Protein 2WZ8 (pdb70)

Nearest PDB structures (foldseek):
  2wz8-assembly1_A  TM=1.007E+00  e=1.888E-27  Acetivibrio thermocellus
  7byx-assembly4_D  TM=9.562E-01  e=5.890E-12  Phanerodontia chrysosporium
  7byt-assembly1_A  TM=9.536E-01  e=1.711E-11  Phanerodontia chrysosporium
  7byv-assembly1_A  TM=9.457E-01  e=2.765E-11  Phanerodontia chrysosporium
  2w46-assembly1_A  TM=8.074E-01  e=7.019E-08  Cellvibrio japonicus

Secondary structure (DSSP, 8-state):
--EEEETT-TTSEE-TT-EEEE-TTSGGGEEEE--BSSTTS-EEEEEEEESS-EEEEEEEEEE---B--B--EEEEEEETT---EEEEEPP-SSTT--EEEEEEEEE-SEEEEEEEE--STT-BPPEEEEEEEE-

CATH classification: 2.60.120.260

Foldseek 3Di:
DQDKFFLVPVVKDFFDPWDWDADCLFVVRIWIDPFELAQRGKIKDWFPADQAWDKWKKKWKFAAQDPVPGAWAKKWKDKQNHDTDIDTHGHQNDLSRIDIDIDIDTDHHTIMMMMIHYHHHPGHDTITGMMDIGD

Solvent-accessible surface area: 6379 Å² total; per-residue (Å²): 124,52,52,77,31,43,0,12,44,125,60,15,54,40,9,64,63,9,58,85,71,109,27,152,60,8,31,66,22,57,29,0,1,137,2,1,68,13,63,94,12,38,0,28,1,31,83,0,109,0,77,121,61,19,84,12,107,0,38,0,38,0,0,0,17,60,97,115,89,64,47,77,31,62,0,5,2,10,28,64,73,24,129,90,101,34,38,146,0,79,23,12,186,14,107,96,45,17,129,64,40,84,5,67,6,132,0,76,62,21,87,2,41,0,77,0,43,3,44,89,97,62,35,49,1,0,17,0,0,54,1,14,0,9,101

Radius of gyration: 13.73 Å; Cα contacts (8 Å, |Δi|>4): 423; chains: 1; bounding box: 35×34×32 Å

Structure (mmCIF, N/CA/C/O backbone):
data_2WZ8
#
_entry.id   2WZ8
#
_cell.length_a   40.814
_cell.length_b   52.914
_cell.length_c   58.690
_cell.angle_alpha   90.00
_cell.angle_beta   90.00
_cell.angle_gamma   90.00
#
_symmetry.space_group_name_H-M   'P 21 21 21'
#
loop_
_entity.id
_entity.type
_entity.pdbx_description
1 polymer 'CELLULOSOME PROTEIN DOCKERIN TYPE I'
2 non-polymer 'CALCIUM ION'
3 non-polymer 'MAGNESIUM ION'
4 water water
#
loop_
_atom_site.group_PDB
_atom_site.id
_atom_site.type_symbol
_atom_site.label_atom_id
_atom_site.label_alt_id
_atom_site.label_comp_id
_atom_site.label_asym_id
_atom_site.label_entity_id
_atom_site.label_seq_id
_atom_site.pdbx_PDB_ins_code
_atom_site.Cartn_x
_atom_site.Cartn_y
_atom_site.Cartn_z
_atom_site.occupancy
_atom_site.B_iso_or_equiv
_atom_site.auth_seq_id
_atom_site.auth_comp_id
_atom_site.auth_asym_id
_atom_site.auth_atom_id
_atom_site.pdbx_PDB_model_num
ATOM 1 N N . THR A 1 7 ? 24.139 35.197 11.607 1.00 37.14 7 THR A N 1
ATOM 2 C CA . THR A 1 7 ? 23.367 34.591 12.747 1.00 36.56 7 THR A CA 1
ATOM 3 C C . THR A 1 7 ? 24.010 34.837 14.089 1.00 35.45 7 THR A C 1
ATOM 4 O O . THR A 1 7 ? 25.182 34.508 14.326 1.00 35.39 7 THR A O 1
ATOM 8 N N . ILE A 1 8 ? 23.207 35.387 14.983 1.00 33.31 8 ILE A N 1
ATOM 9 C CA . ILE A 1 8 ? 23.696 35.665 16.321 1.00 32.13 8 ILE A CA 1
ATOM 10 C C . ILE A 1 8 ? 23.145 34.694 17.350 1.00 30.34 8 ILE A C 1
ATOM 11 O O . ILE A 1 8 ? 23.817 34.389 18.337 1.00 31.39 8 ILE A O 1
ATOM 16 N N . ASN A 1 9 ? 21.983 34.117 17.054 1.00 27.21 9 ASN A N 1
ATOM 17 C CA . ASN A 1 9 ? 21.416 33.017 17.893 1.00 24.82 9 ASN A CA 1
ATOM 18 C C . ASN A 1 9 ? 20.305 32.215 17.123 1.00 22.46 9 ASN A C 1
ATOM 19 O O . ASN A 1 9 ? 19.573 32.764 16.314 1.00 20.33 9 ASN A O 1
ATOM 24 N N . VAL A 1 10 ? 20.240 30.906 17.334 1.00 19.69 10 VAL A N 1
ATOM 25 C CA . VAL A 1 10 ? 19.126 30.031 16.877 1.00 18.53 10 VAL A CA 1
ATOM 26 C C . VAL A 1 10 ? 18.366 29.487 18.062 1.00 15.31 10 VAL A C 1
ATOM 27 O O . VAL A 1 10 ? 18.957 29.093 19.061 1.00 15.19 10 VAL A O 1
ATOM 31 N N . TYR A 1 11 ? 17.041 29.484 17.938 1.00 11.91 11 TYR A N 1
ATOM 32 C CA . TYR A 1 11 ? 16.133 29.006 18.979 1.00 10.93 11 TYR A CA 1
ATOM 33 C C . TYR A 1 11 ? 15.099 28.052 18.385 1.00 10.58 11 TYR A C 1
ATOM 34 O O . TYR A 1 11 ? 14.304 28.410 17.508 1.00 10.82 11 TYR A O 1
ATOM 43 N N . GLU A 1 12 ? 15.111 26.836 18.912 1.00 10.05 12 GLU A N 1
ATOM 44 C CA . GLU A 1 12 ? 14.114 25.845 18.511 1.00 9.79 12 GLU A CA 1
ATOM 45 C C . GLU A 1 12 ? 12.767 26.222 19.086 1.00 9.46 12 GLU A C 1
ATOM 46 O O . GLU A 1 12 ? 12.668 26.642 20.243 1.00 10.27 12 GLU A O 1
ATOM 52 N N . ALA A 1 13 ? 11.706 26.031 18.311 1.00 9.51 13 ALA A N 1
ATOM 53 C CA . ALA A 1 13 ? 10.366 26.326 18.806 1.00 9.26 13 ALA A CA 1
ATOM 54 C C . ALA A 1 13 ? 10.043 25.490 20.074 1.00 9.01 13 ALA A C 1
ATOM 55 O O . ALA A 1 13 ? 9.405 25.937 21.020 1.00 11.02 13 ALA A O 1
ATOM 57 N N . GLU A 1 14 ? 10.496 24.244 20.052 1.00 9.25 14 GLU A N 1
ATOM 58 C CA . GLU A 1 14 ? 10.256 23.264 21.117 1.00 10.66 14 GLU A CA 1
ATOM 59 C C . GLU A 1 14 ? 11.188 23.397 22.318 1.00 11.42 14 GLU A C 1
ATOM 60 O O . GLU A 1 14 ? 11.104 22.629 23.265 1.00 13.12 14 GLU A O 1
ATOM 66 N N . ASP A 1 15 ? 12.095 24.363 22.259 1.00 11.12 15 ASP A N 1
ATOM 67 C CA . ASP A 1 15 ? 13.030 24.596 23.377 1.00 12.76 15 ASP A CA 1
ATOM 68 C C . ASP A 1 15 ? 12.237 24.620 24.685 1.00 12.40 15 ASP A C 1
ATOM 69 O O . ASP A 1 15 ? 11.219 25.302 24.779 1.00 12.44 15 ASP A O 1
ATOM 74 N N . PRO A 1 16 ? 12.699 23.895 25.716 1.00 13.42 16 PRO A N 1
ATOM 75 C CA . PRO A 1 16 ? 11.878 23.825 26.940 1.00 13.55 16 PRO A CA 1
ATOM 76 C C . PRO A 1 16 ? 11.841 25.122 27.745 1.00 13.09 16 PRO A C 1
ATOM 77 O O . PRO A 1 16 ? 11.038 25.276 28.666 1.00 13.45 16 PRO A O 1
ATOM 81 N N . ALA A 1 17 ? 12.662 26.086 27.344 1.00 12.36 17 ALA A N 1
ATOM 82 C CA . ALA A 1 17 ? 12.616 27.432 27.937 1.00 12.60 17 ALA A CA 1
ATOM 83 C C . ALA A 1 17 ? 11.403 28.239 27.489 1.00 12.70 17 ALA A C 1
ATOM 84 O O . ALA A 1 17 ? 11.011 29.199 28.120 1.00 14.71 17 ALA A O 1
ATOM 86 N N . ASN A 1 18 ? 10.803 27.823 26.377 1.00 12.19 18 ASN A N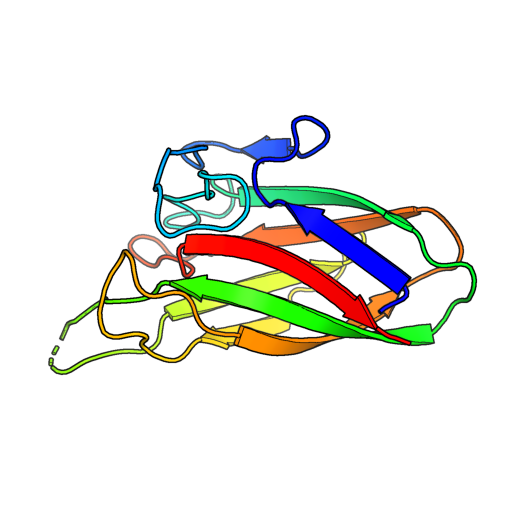 1
ATOM 87 C CA . ASN A 1 18 ? 9.702 28.568 25.774 1.00 11.39 18 ASN A CA 1
ATOM 88 C C . ASN A 1 18 ? 8.402 28.321 26.513 1.00 12.48 18 ASN A C 1
ATOM 89 O O . ASN A 1 18 ? 8.268 27.329 27.224 1.00 14.50 18 ASN A O 1
ATOM 94 N N . THR A 1 19 ? 7.440 29.220 26.331 1.00 11.92 19 THR A N 1
ATOM 95 C CA . THR A 1 19 ? 6.098 29.076 26.884 1.00 13.28 19 THR A CA 1
ATOM 96 C C . THR A 1 19 ? 5.109 28.748 25.786 1.00 11.85 19 THR A C 1
ATOM 97 O O . THR A 1 19 ? 5.045 29.438 24.772 1.00 12.62 19 THR A O 1
ATOM 101 N N . LEU A 1 20 ? 4.339 27.686 25.989 1.00 12.44 20 LEU A N 1
ATOM 102 C CA . LEU A 1 20 ? 3.279 27.301 25.086 1.00 13.76 20 LEU A CA 1
ATOM 103 C C . LEU A 1 20 ? 1.989 27.497 25.851 1.00 13.95 20 LEU A C 1
ATOM 104 O O . LEU A 1 20 ? 1.809 26.968 26.950 1.00 17.71 20 LEU A O 1
ATOM 109 N N . GLY A 1 21 ? 1.118 28.293 25.284 1.00 12.73 21 GLY A N 1
ATOM 110 C CA . GLY A 1 21 ? -0.220 28.524 25.852 1.00 13.29 21 GLY A CA 1
ATOM 111 C C . GLY A 1 21 ? -1.284 27.665 25.227 1.00 13.12 21 GLY A C 1
ATOM 112 O O . GLY A 1 21 ? -1.241 27.331 24.027 1.00 13.66 21 GLY A O 1
ATOM 113 N N . GLY A 1 22 ? -2.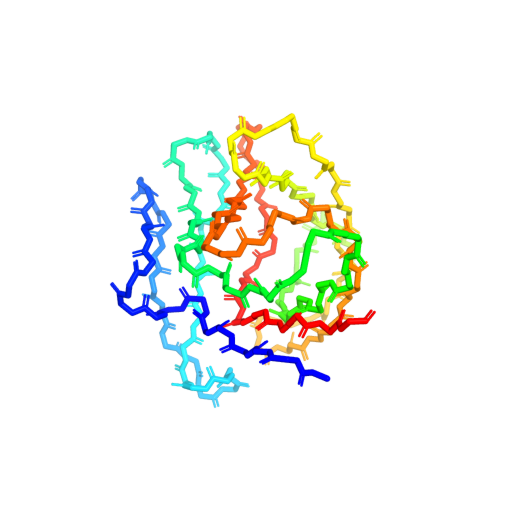271 27.289 26.037 1.00 14.29 22 GLY A N 1
ATOM 114 C CA . GLY A 1 22 ? -3.447 26.694 25.475 1.00 14.81 22 GLY A CA 1
ATOM 115 C C . GLY A 1 22 ? -3.141 25.388 24.785 1.00 15.00 22 GLY A C 1
ATOM 116 O O . GLY A 1 22 ? -2.482 24.505 25.348 1.00 17.58 22 GLY A O 1
ATOM 117 N N . ALA A 1 23 ? -3.689 25.297 23.586 1.00 14.02 23 ALA A N 1
ATOM 118 C CA . ALA A 1 23 ? -3.618 24.138 22.725 1.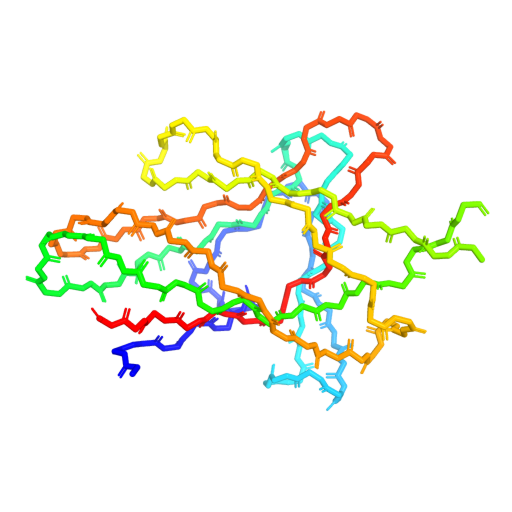00 15.02 23 ALA A CA 1
ATOM 119 C C . ALA A 1 23 ? -2.299 24.009 21.947 1.00 13.88 23 ALA A C 1
ATOM 120 O O . ALA A 1 23 ? -2.056 22.985 21.275 1.00 15.34 23 ALA A O 1
ATOM 122 N N . ALA A 1 24 ? -1.431 25.014 22.026 1.00 12.73 24 ALA A N 1
ATOM 123 C CA . ALA A 1 24 ? -0.164 24.899 21.278 1.00 12.25 24 ALA A CA 1
ATOM 124 C C . ALA A 1 24 ? 0.618 23.734 21.887 1.00 12.03 24 ALA A C 1
ATOM 125 O O . ALA A 1 24 ? 0.679 23.592 23.111 1.00 13.56 24 ALA A O 1
ATOM 127 N N . VAL A 1 25 ? 1.272 22.944 21.041 1.00 11.70 25 VAL A N 1
ATOM 128 C CA A VAL A 1 25 ? 1.908 21.730 21.496 0.50 11.38 25 VAL A CA 1
ATOM 129 C CA B VAL A 1 25 ? 1.899 21.705 21.470 0.50 12.51 25 VAL A CA 1
ATOM 130 C C . VAL A 1 25 ? 3.192 21.394 20.726 1.00 11.33 25 VAL A C 1
ATOM 131 O O . VAL A 1 25 ? 3.285 21.593 19.522 1.00 12.00 25 VAL A O 1
ATOM 138 N N . ARG A 1 26 ? 4.177 20.874 21.446 1.00 11.77 26 ARG A N 1
ATOM 139 C CA . ARG A 1 26 ? 5.384 20.284 20.836 1.00 12.49 26 ARG A CA 1
ATOM 140 C C . ARG A 1 26 ? 5.047 18.942 20.262 1.00 12.96 26 ARG A C 1
ATOM 141 O O . ARG A 1 26 ? 4.426 18.127 20.926 1.00 14.63 26 ARG A O 1
ATOM 149 N N . GLN A 1 27 ? 5.470 18.725 19.020 1.00 11.88 27 GLN A N 1
ATOM 150 C CA A GLN A 1 27 ? 5.243 17.455 18.339 0.50 13.24 27 GLN A CA 1
ATOM 151 C CA B GLN A 1 27 ? 5.224 17.478 18.306 0.50 13.67 27 GLN A CA 1
ATOM 152 C C . GLN A 1 27 ? 6.492 17.036 17.578 1.00 13.28 27 GLN A C 1
ATOM 153 O O . GLN A 1 27 ? 7.293 17.869 17.146 1.00 13.49 27 GLN A O 1
ATOM 164 N N . ARG A 1 28 ? 6.679 15.728 17.476 1.00 15.26 28 ARG A N 1
ATOM 165 C CA . ARG A 1 28 ? 7.854 15.153 16.790 1.00 15.45 28 ARG A CA 1
ATOM 166 C C . ARG A 1 28 ? 7.650 15.095 15.280 1.00 14.93 28 ARG A C 1
ATOM 167 O O . ARG A 1 28 ? 6.579 14.789 14.778 1.00 17.05 28 ARG A O 1
ATOM 170 N N . ASP A 1 29 ? 8.734 15.406 14.577 1.00 14.80 29 ASP A N 1
ATOM 171 C CA . ASP A 1 29 ? 8.830 15.266 13.123 1.00 14.68 29 ASP A CA 1
ATOM 172 C C . ASP A 1 29 ? 10.283 15.106 12.779 1.00 15.65 29 ASP A C 1
ATOM 173 O O . ASP A 1 29 ? 11.056 16.024 13.017 1.00 15.51 29 ASP A O 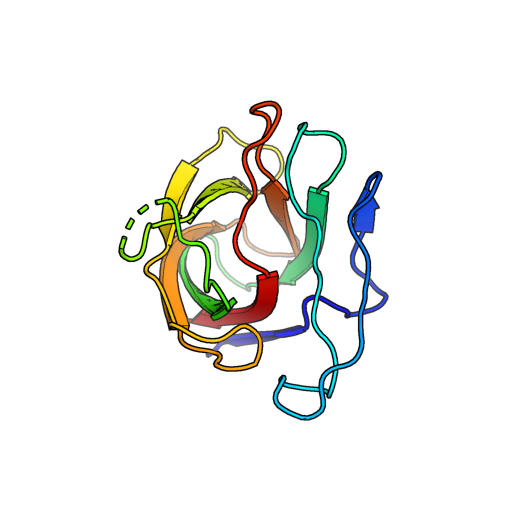1
ATOM 178 N N . ASN A 1 30 ? 10.649 13.934 12.251 1.00 17.75 30 ASN A N 1
ATOM 179 C CA . ASN A 1 30 ? 12.062 13.725 11.900 1.00 19.76 30 ASN A CA 1
ATOM 180 C C . ASN A 1 30 ? 12.574 14.653 10.834 1.00 17.77 30 ASN A C 1
ATOM 181 O O . ASN A 1 30 ? 13.793 14.813 10.719 1.00 20.20 30 ASN A O 1
ATOM 186 N N . ALA A 1 31 ? 11.656 15.282 10.101 1.00 15.07 31 ALA A N 1
ATOM 187 C CA . ALA A 1 31 ? 12.013 16.220 9.026 1.00 14.69 31 ALA A CA 1
ATOM 188 C C . ALA A 1 31 ? 12.312 17.618 9.572 1.00 12.69 31 ALA A C 1
ATOM 189 O O . ALA A 1 31 ? 12.895 18.435 8.873 1.00 13.25 31 ALA A O 1
ATOM 191 N N . ALA A 1 32 ? 11.960 17.875 10.832 1.00 12.63 32 ALA A N 1
ATOM 192 C CA . ALA A 1 32 ? 12.169 19.188 11.483 1.00 12.43 32 ALA A CA 1
ATOM 193 C C . ALA A 1 32 ? 13.508 19.298 12.166 1.00 12.62 32 ALA A C 1
ATOM 194 O O . ALA A 1 32 ? 14.075 18.308 12.644 1.00 13.70 32 ALA A O 1
ATOM 196 N N . SER A 1 33 ? 14.015 20.521 12.248 1.00 11.85 33 SER A N 1
ATOM 197 C CA . SER A 1 33 ? 15.203 20.795 13.056 1.00 12.53 33 SER A CA 1
ATOM 198 C C . SER A 1 33 ? 14.996 20.361 14.490 1.00 11.34 33 SER A C 1
ATOM 199 O O . SER A 1 33 ? 13.984 20.670 15.128 1.00 11.85 33 SER A O 1
ATOM 202 N N . GLY A 1 34 ? 15.945 19.572 14.978 1.00 13.02 34 GLY A N 1
ATOM 203 C CA . GLY A 1 34 ? 15.865 19.068 16.339 1.00 13.43 34 GLY A CA 1
ATOM 204 C C . GLY A 1 34 ? 14.876 17.934 16.541 1.00 13.46 34 GLY A C 1
ATOM 205 O O . GLY A 1 34 ? 14.703 17.418 17.665 1.00 16.56 34 GLY A O 1
ATOM 206 N N . GLY A 1 35 ? 14.235 17.547 15.451 1.00 13.93 35 GLY A N 1
ATOM 207 C CA . GLY A 1 35 ? 13.239 16.493 15.435 1.00 14.36 35 GLY A CA 1
ATOM 208 C C . GLY A 1 35 ? 11.887 16.829 16.029 1.00 14.42 35 GLY A C 1
ATOM 209 O O . GLY A 1 35 ? 11.027 15.969 16.209 1.00 14.76 35 GLY A O 1
ATOM 210 N N . GLN A 1 36 ? 11.663 18.108 16.238 1.00 13.27 36 GLN A N 1
ATOM 211 C CA . GLN A 1 36 ? 10.368 18.571 16.765 1.00 12.38 36 GLN A CA 1
ATOM 212 C C . GLN A 1 36 ? 10.012 19.936 16.192 1.00 9.89 36 GLN A C 1
ATOM 213 O O . GLN A 1 36 ? 10.884 20.698 15.718 1.00 10.40 36 GLN A O 1
ATOM 219 N N . TYR A 1 37 ? 8.737 20.264 16.353 1.00 10.02 37 TYR A N 1
ATOM 220 C CA . TYR A 1 37 ? 8.149 21.575 15.984 1.00 9.48 37 TYR A CA 1
ATOM 221 C C . TYR A 1 37 ? 7.031 21.877 16.948 1.00 9.36 37 TYR A C 1
ATOM 222 O O . TYR A 1 37 ? 6.685 21.046 17.812 1.00 10.61 37 TYR A O 1
ATOM 231 N N . VAL A 1 38 ? 6.483 23.088 16.848 1.00 9.37 38 VAL A N 1
ATOM 232 C CA . VAL A 1 38 ? 5.295 23.464 17.630 1.00 9.68 38 VAL A CA 1
ATOM 233 C C . VAL A 1 38 ? 4.137 23.686 16.684 1.00 10.38 38 VAL A C 1
ATOM 234 O O . VAL A 1 38 ? 4.241 24.404 15.722 1.00 10.14 38 VAL A O 1
ATOM 238 N N . GLY A 1 39 ? 3.027 23.004 16.971 1.00 10.58 39 GLY A N 1
ATOM 239 C CA . GLY A 1 39 ? 1.802 23.067 16.179 1.00 11.47 39 GLY A CA 1
ATOM 240 C C . GLY A 1 39 ? 0.655 23.624 16.990 1.00 10.43 39 GLY A C 1
ATOM 241 O O . GLY A 1 39 ? 0.764 23.870 18.188 1.00 11.31 39 GLY A O 1
ATOM 242 N N . TRP A 1 40 ? -0.462 23.716 16.304 1.00 10.72 40 TRP A N 1
ATOM 243 C CA . TRP A 1 40 ? -1.762 24.163 16.835 1.00 10.40 40 TRP A CA 1
ATOM 244 C C . TRP A 1 40 ? -1.656 25.538 17.480 1.00 11.35 40 TRP A C 1
ATOM 245 O O . TRP A 1 40 ? -2.243 25.829 18.519 1.00 11.69 40 TRP A O 1
ATOM 256 N N . ILE A 1 41 ? -0.892 26.380 16.794 1.00 10.98 41 ILE A N 1
ATOM 257 C CA . ILE A 1 41 ? -0.800 27.809 17.137 1.00 11.13 41 ILE A CA 1
ATOM 258 C C . ILE A 1 41 ? -1.906 28.530 16.389 1.00 11.40 41 ILE A C 1
ATOM 259 O O . ILE A 1 41 ? -1.879 28.662 15.187 1.00 12.51 41 ILE A O 1
ATOM 264 N N . GLY A 1 42 ? -2.894 29.002 17.115 1.00 12.87 42 GLY A N 1
ATOM 265 C CA . GLY A 1 42 ? -4.012 29.733 16.519 1.00 13.28 42 GLY A CA 1
ATOM 266 C C . GLY A 1 42 ? -5.361 29.359 17.095 1.00 13.76 42 GLY A C 1
ATOM 267 O O . GLY A 1 42 ? -5.454 28.751 18.160 1.00 13.19 42 GLY A O 1
ATOM 268 N N . ASN A 1 43 ? -6.407 29.749 16.367 1.00 14.74 43 ASN A N 1
ATOM 269 C CA . ASN A 1 43 ? -7.801 29.549 16.821 1.00 16.57 43 ASN A CA 1
ATOM 270 C C . ASN A 1 43 ? -8.031 30.177 18.192 1.00 16.32 43 ASN A C 1
ATOM 271 O O . ASN A 1 43 ? -8.711 29.633 19.064 1.00 17.47 43 ASN A O 1
ATOM 276 N N . GLY A 1 44 ? -7.449 31.345 18.370 1.00 15.41 44 GLY A N 1
ATOM 277 C CA . GLY A 1 44 ? -7.568 32.067 19.647 1.00 15.81 44 GLY A CA 1
ATOM 278 C C . GLY A 1 44 ? -6.238 32.401 20.249 1.00 15.56 44 GLY A C 1
ATOM 279 O O . GLY A 1 44 ? -5.282 31.638 20.169 1.00 14.62 44 GLY A O 1
ATOM 280 N N . SER A 1 45 ? -6.146 33.593 20.806 1.00 15.91 45 SER A N 1
ATOM 281 C CA A SER A 1 45 ? -4.851 34.148 21.229 0.50 16.63 45 SER A CA 1
ATOM 282 C CA B SER A 1 45 ? -4.868 34.155 21.248 0.50 16.52 45 SER A CA 1
ATOM 283 C C . SER A 1 45 ? -4.260 33.402 22.424 1.00 17.11 45 SER A C 1
ATOM 284 O O . SER A 1 45 ? -3.091 33.561 22.735 1.00 17.33 45 SER A O 1
ATOM 289 N N . ASN A 1 46 ? -5.066 32.579 23.070 1.00 16.87 46 ASN A N 1
ATOM 290 C CA A ASN A 1 46 ? -4.525 31.841 24.213 0.50 17.01 46 ASN A CA 1
ATOM 291 C CA B ASN A 1 46 ? -4.655 31.715 24.203 0.50 17.35 46 ASN A CA 1
ATOM 292 C C . ASN A 1 46 ? -3.658 30.657 23.772 1.00 16.16 46 ASN A C 1
ATOM 293 O O . ASN A 1 46 ? -2.918 30.109 24.568 1.00 16.94 46 ASN A O 1
ATOM 302 N N . ASN A 1 47 ? -3.734 30.309 22.494 1.00 14.16 47 ASN A N 1
ATOM 303 C CA . ASN A 1 47 ? -3.000 29.140 21.948 1.00 14.06 47 ASN A CA 1
ATOM 304 C C . ASN A 1 47 ? -1.741 29.600 21.238 1.00 13.25 47 ASN A C 1
ATOM 305 O O . ASN A 1 47 ? -1.673 29.640 20.009 1.00 12.66 47 ASN A O 1
ATOM 310 N N . TYR A 1 48 ? -0.784 30.021 22.044 1.00 12.92 48 TYR A N 1
ATOM 311 C CA . TYR A 1 48 ? 0.397 30.775 21.540 1.00 11.32 48 TYR A CA 1
ATOM 312 C C . TYR A 1 48 ? 1.713 30.032 21.791 1.00 11.33 48 TYR A C 1
ATOM 313 O O . TYR A 1 48 ? 1.793 29.129 22.614 1.00 11.63 48 TYR A O 1
ATOM 322 N N . LEU A 1 49 ? 2.738 30.465 21.062 1.00 10.42 49 LEU A N 1
ATOM 323 C CA . LEU A 1 49 ? 4.116 30.061 21.270 1.00 9.67 49 LEU A CA 1
ATOM 324 C C . LEU A 1 49 ? 4.911 31.310 21.593 1.00 9.44 49 LEU A C 1
ATOM 325 O O . LEU A 1 49 ? 4.935 32.241 20.794 1.00 10.85 49 LEU A O 1
ATOM 330 N N . GLN A 1 50 ? 5.533 31.324 22.746 1.00 10.26 50 GLN A N 1
ATOM 331 C CA . GLN A 1 50 ? 6.434 32.405 23.103 1.00 10.62 50 GLN A CA 1
ATOM 332 C C . GLN A 1 50 ? 7.840 31.951 23.323 1.00 10.97 50 GLN A C 1
ATOM 333 O O . GLN A 1 50 ? 8.113 31.141 24.182 1.00 11.64 50 GLN A O 1
ATOM 339 N N . PHE A 1 51 ? 8.741 32.568 22.558 1.00 11.50 51 PHE A N 1
ATOM 340 C CA . PHE A 1 51 ? 10.181 32.427 22.731 1.00 11.86 51 PHE A CA 1
ATOM 341 C C . PHE A 1 51 ? 10.576 33.386 23.816 1.00 13.13 51 PHE A C 1
ATOM 342 O O . PHE A 1 51 ? 10.335 34.585 23.737 1.00 13.59 51 PHE A O 1
ATOM 350 N N . ASN A 1 52 ? 11.170 32.810 24.828 1.00 14.50 52 ASN A N 1
ATOM 351 C CA . ASN A 1 52 ? 11.678 33.517 25.928 1.00 14.63 52 ASN A CA 1
ATOM 352 C C . ASN A 1 52 ? 13.211 33.618 25.732 1.00 14.70 52 ASN A C 1
ATOM 353 O O . ASN A 1 52 ? 13.914 32.689 25.278 1.00 18.54 52 ASN A O 1
ATOM 358 N N . ASN A 1 53 ? 13.693 34.726 26.183 1.00 13.84 53 ASN A N 1
ATOM 359 C CA . ASN A 1 53 ? 15.116 34.984 26.314 1.00 12.77 53 ASN A CA 1
ATOM 360 C C . ASN A 1 53 ? 15.845 34.903 25.000 1.00 12.61 53 ASN A C 1
ATOM 361 O O . ASN A 1 53 ? 16.891 34.267 24.846 1.00 14.02 53 ASN A O 1
ATOM 366 N N . VAL A 1 54 ? 15.296 35.625 24.053 1.00 12.16 54 VAL A N 1
ATOM 367 C CA . VAL A 1 54 ? 15.989 35.881 22.788 1.00 12.34 54 VAL A CA 1
ATOM 368 C C . VAL A 1 54 ? 16.952 37.036 23.045 1.00 12.41 54 VAL A C 1
ATOM 369 O O . VAL A 1 54 ? 16.570 38.175 23.255 1.00 12.39 54 VAL A O 1
ATOM 373 N N . TYR A 1 55 ? 18.222 36.704 23.059 1.00 13.20 55 TYR A N 1
ATOM 374 C CA . TYR A 1 55 ? 19.270 37.613 23.508 1.00 14.93 55 TYR A CA 1
ATOM 375 C C . TYR A 1 55 ? 20.027 38.234 22.362 1.00 14.03 55 TYR A C 1
ATOM 376 O O . TYR A 1 55 ? 20.571 37.529 21.501 1.00 14.39 55 TYR A O 1
ATOM 385 N N . VAL A 1 56 ? 20.102 39.565 22.406 1.00 14.47 56 VAL A N 1
ATOM 386 C CA . VAL A 1 56 ? 21.004 40.330 21.532 1.00 13.50 56 VAL A CA 1
ATOM 387 C C . VAL A 1 56 ? 21.779 41.373 22.334 1.00 13.68 56 VAL A C 1
ATOM 388 O O . VAL A 1 56 ? 21.304 41.863 23.338 1.00 14.47 56 VAL A O 1
ATOM 392 N N . PRO A 1 57 ? 22.987 41.725 21.876 1.00 15.03 57 PRO A N 1
ATOM 393 C CA . PRO A 1 57 ? 23.806 42.651 22.652 1.00 16.16 57 PRO A CA 1
ATOM 394 C C . PRO A 1 57 ? 23.459 44.127 22.464 1.00 15.63 57 PRO A C 1
ATOM 395 O O . PRO A 1 57 ? 23.924 44.986 23.231 1.00 18.17 57 PRO A O 1
ATOM 399 N N . GLN A 1 58 ? 22.738 44.425 21.404 1.00 14.93 58 GLN A N 1
ATOM 400 C CA . GLN A 1 58 ? 22.483 45.809 20.977 1.00 14.76 58 GLN A CA 1
ATOM 401 C C . GLN A 1 58 ? 21.037 46.020 20.649 1.00 14.97 58 GLN A C 1
ATOM 402 O O . GLN A 1 58 ? 20.422 45.170 19.993 1.00 15.54 58 GLN A O 1
ATOM 408 N N . ALA A 1 59 ? 20.494 47.163 21.041 1.00 15.12 59 ALA A N 1
ATOM 409 C CA . ALA A 1 59 ? 19.184 47.571 20.589 1.00 15.10 59 ALA A CA 1
ATOM 410 C C . ALA A 1 59 ? 19.228 47.823 19.097 1.00 15.68 59 ALA A C 1
ATOM 411 O O . ALA A 1 59 ? 20.202 48.377 18.573 1.00 17.33 59 ALA A O 1
ATOM 413 N N . GLY A 1 60 ? 18.182 47.408 18.401 1.00 15.63 60 GLY A N 1
ATOM 414 C CA . GLY A 1 60 ? 18.083 47.639 16.957 1.00 15.51 60 GLY A CA 1
ATOM 415 C C . GLY A 1 60 ? 17.158 46.685 16.269 1.00 15.21 60 GLY A C 1
ATOM 416 O O . GLY A 1 60 ? 16.516 45.869 16.874 1.00 14.57 60 GLY A O 1
ATOM 417 N N . THR A 1 61 ? 17.075 46.879 14.980 1.00 16.58 61 THR A N 1
ATOM 418 C CA . THR A 1 61 ? 16.268 46.012 14.114 1.00 16.68 61 THR A CA 1
ATOM 419 C C . THR A 1 61 ? 17.127 44.844 13.635 1.00 16.47 61 THR A C 1
ATOM 420 O O . THR A 1 61 ? 18.269 44.996 13.148 1.00 16.97 61 THR A O 1
ATOM 424 N N . TYR A 1 62 ? 16.552 43.654 13.808 1.00 15.17 62 TYR A N 1
ATOM 425 C CA . TYR A 1 62 ? 17.199 42.413 13.417 1.00 14.22 62 TYR A CA 1
ATOM 426 C C . TYR A 1 62 ? 16.321 41.695 12.426 1.00 14.37 62 TYR A C 1
ATOM 427 O O . TYR A 1 62 ? 15.103 41.882 12.389 1.00 15.87 62 TYR A O 1
ATOM 436 N N . ARG A 1 63 ? 16.941 40.791 11.700 1.00 15.06 63 ARG A N 1
ATOM 437 C CA . ARG A 1 63 ? 16.195 39.894 10.811 1.00 15.87 63 ARG A CA 1
ATOM 438 C C . ARG A 1 63 ? 15.951 38.596 11.552 1.00 14.09 63 ARG A C 1
ATOM 439 O O . ARG A 1 63 ? 16.893 37.921 11.979 1.00 14.95 63 ARG A O 1
ATOM 447 N N . MET A 1 64 ? 14.683 38.247 11.659 1.00 12.07 64 MET A N 1
ATOM 448 C CA . MET A 1 64 ? 14.267 36.982 12.268 1.00 11.51 64 MET A CA 1
ATOM 449 C C . MET A 1 64 ? 13.887 36.029 11.142 1.00 11.71 64 MET A C 1
ATOM 450 O O . MET A 1 64 ? 12.945 36.260 10.363 1.00 12.83 64 MET A O 1
ATOM 455 N N . VAL A 1 65 ? 14.676 34.983 11.027 1.00 11.02 65 VAL A N 1
ATOM 456 C CA . VAL A 1 65 ? 14.447 33.960 10.025 1.00 11.13 65 VAL A CA 1
ATOM 457 C C . VAL A 1 65 ? 13.598 32.863 10.683 1.00 10.88 65 VAL A C 1
ATOM 458 O O . VAL A 1 65 ? 14.033 32.215 11.642 1.00 11.79 65 VAL A O 1
ATOM 462 N N . VAL A 1 66 ? 12.398 32.689 10.180 1.00 9.68 66 VAL A N 1
ATOM 463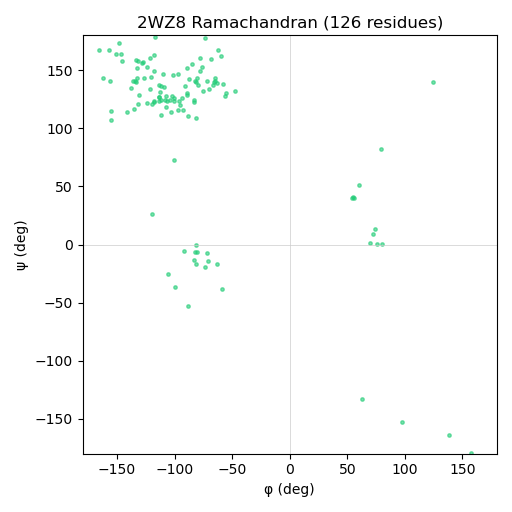 C CA . VAL A 1 66 ? 11.441 31.732 10.729 1.00 8.84 66 VAL A CA 1
ATOM 464 C C . VAL A 1 66 ? 11.394 30.523 9.820 1.00 9.24 66 VAL A C 1
ATOM 465 O O . VAL A 1 66 ? 11.127 30.638 8.620 1.00 10.46 66 VAL A O 1
ATOM 469 N N . GLN A 1 67 ? 11.648 29.364 10.407 1.00 8.91 67 GLN A N 1
ATOM 470 C CA . GLN A 1 67 ? 11.512 28.082 9.694 1.00 8.71 67 GLN A CA 1
ATOM 471 C C . GLN A 1 67 ? 10.191 27.447 10.088 1.00 7.69 67 GLN A C 1
ATOM 472 O O . GLN A 1 67 ? 9.907 27.283 11.253 1.00 9.07 67 GLN A O 1
ATOM 478 N N . PHE A 1 68 ? 9.401 27.118 9.083 1.00 9.16 68 PHE A N 1
ATOM 479 C CA . PHE A 1 68 ? 7.979 26.795 9.283 1.00 8.36 68 PHE A CA 1
ATOM 480 C C . PHE A 1 68 ? 7.467 25.819 8.231 1.00 9.45 68 PHE A C 1
ATOM 481 O O . PHE A 1 68 ? 8.081 25.670 7.161 1.00 10.16 68 PHE A O 1
ATOM 489 N N . ALA A 1 69 ? 6.306 25.220 8.529 1.00 9.76 69 ALA A N 1
ATOM 490 C CA . ALA A 1 69 ? 5.554 24.419 7.560 1.00 10.26 69 ALA A CA 1
ATOM 491 C C . ALA A 1 69 ? 4.130 24.933 7.483 1.00 9.77 69 ALA A C 1
ATOM 492 O O . ALA A 1 69 ? 3.557 25.322 8.477 1.00 10.70 69 ALA A O 1
ATOM 494 N N . ASN A 1 70 ? 3.579 24.903 6.279 1.00 10.60 70 ASN A N 1
ATOM 495 C CA . ASN A 1 70 ? 2.198 25.313 6.037 1.00 11.26 70 ASN A CA 1
ATOM 496 C C . ASN A 1 70 ? 1.664 24.633 4.789 1.00 12.08 70 ASN A C 1
ATOM 497 O O . ASN A 1 70 ? 2.047 25.010 3.695 1.00 12.66 70 ASN A O 1
ATOM 502 N N . ALA A 1 71 ? 0.764 23.651 4.954 1.00 11.54 71 ALA A N 1
ATOM 503 C CA . ALA A 1 71 ? 0.161 22.938 3.809 1.00 13.50 71 ALA A CA 1
ATOM 504 C C . ALA A 1 71 ? -1.341 23.088 3.754 1.00 14.32 71 ALA A C 1
ATOM 505 O O . ALA A 1 71 ? -2.030 22.236 3.196 1.00 15.28 71 ALA A O 1
ATOM 507 N N . GLU A 1 72 ? -1.840 24.177 4.315 1.00 14.41 72 GLU A N 1
ATOM 508 C CA . GLU A 1 72 ? -3.281 24.442 4.310 1.00 16.95 72 GLU A CA 1
ATOM 509 C C . GLU A 1 72 ? -3.820 24.621 2.895 1.00 18.39 72 GLU A C 1
ATOM 510 O O . GLU A 1 72 ? -3.231 25.299 2.054 1.00 17.41 72 GLU A O 1
ATOM 516 N N . VAL A 1 73 ? -4.998 24.045 2.659 1.00 21.53 73 VAL A N 1
ATOM 517 C CA . VAL A 1 73 ? -5.718 24.287 1.407 1.00 24.02 73 VAL A CA 1
ATOM 518 C C . VAL A 1 73 ? -7.147 24.736 1.709 1.00 26.98 73 VAL A C 1
ATOM 519 O O . VAL A 1 73 ? -7.682 24.469 2.789 1.00 28.19 73 VAL A O 1
ATOM 523 N N . PHE A 1 74 ? -7.727 25.427 0.730 1.00 29.63 74 PHE A N 1
ATOM 524 C CA . PHE A 1 74 ? -9.103 25.989 0.829 1.00 30.60 74 PHE A CA 1
ATOM 525 C C . PHE A 1 74 ? -10.147 25.130 0.136 1.00 31.91 74 PHE A C 1
ATOM 526 O O . PHE A 1 74 ? -9.812 24.378 -0.768 1.00 32.71 74 PHE A O 1
ATOM 528 N N . ASN A 1 82 ? -5.580 23.993 -4.251 1.00 27.95 82 ASN A N 1
ATOM 529 C CA . ASN A 1 82 ? -5.803 25.413 -3.908 1.00 26.55 82 ASN A CA 1
ATOM 530 C C . ASN A 1 82 ? -5.123 25.809 -2.578 1.00 25.89 82 ASN A C 1
ATOM 531 O O . ASN A 1 82 ? -5.729 25.856 -1.512 1.00 26.12 82 ASN A O 1
ATOM 532 N N . VAL A 1 83 ? -3.835 26.099 -2.677 1.00 25.07 83 VAL A N 1
ATOM 533 C CA . VAL A 1 83 ? -3.043 26.400 -1.470 1.00 24.28 83 VAL A CA 1
ATOM 534 C C . VAL A 1 83 ? -3.283 27.811 -0.980 1.00 23.21 83 VAL A C 1
ATOM 535 O O . VAL A 1 83 ? -3.589 28.724 -1.754 1.00 24.76 83 VAL A O 1
ATOM 539 N N . VAL A 1 84 ? -3.161 27.973 0.339 1.00 20.96 84 VAL A N 1
ATOM 540 C CA . VAL A 1 84 ? -3.334 29.272 0.954 1.00 20.14 84 VAL A CA 1
ATOM 541 C C . VAL A 1 84 ? -2.245 29.603 1.956 1.00 18.30 84 VAL A C 1
ATOM 542 O O . VAL A 1 84 ? -1.570 28.741 2.488 1.00 16.79 84 VAL A O 1
ATOM 546 N N . ASP A 1 85 ? -2.119 30.893 2.181 1.00 17.29 85 ASP A N 1
ATOM 547 C CA . ASP A 1 85 ? -1.204 31.441 3.153 1.00 16.01 85 ASP A CA 1
ATOM 548 C C . ASP A 1 85 ? -1.833 31.203 4.519 1.00 15.26 85 ASP A C 1
ATOM 549 O O . ASP A 1 85 ? -3.056 31.114 4.662 1.00 18.18 85 ASP A O 1
ATOM 554 N N . ARG A 1 86 ? -0.989 31.108 5.531 1.00 13.83 86 ARG A N 1
ATOM 555 C CA . ARG A 1 86 ? -1.399 31.150 6.938 1.00 13.31 86 ARG A CA 1
ATOM 556 C C . ARG A 1 86 ? -0.876 32.418 7.571 1.00 13.70 86 ARG A C 1
ATOM 557 O O . ARG A 1 86 ? 0.299 32.773 7.452 1.00 14.78 86 ARG A O 1
ATOM 565 N N . TYR A 1 87 ? -1.779 33.092 8.257 1.00 12.60 87 TYR A N 1
ATOM 566 C CA . TYR A 1 87 ? -1.449 34.344 8.958 1.00 13.43 87 TYR A CA 1
ATOM 567 C C . TYR A 1 87 ? -0.942 34.054 10.350 1.00 12.15 87 TYR A C 1
ATOM 568 O O . TYR A 1 87 ? -1.430 33.191 11.038 1.00 12.05 87 TYR A O 1
ATOM 577 N N . CYS A 1 88 ? 0.029 34.835 10.761 1.00 12.14 88 CYS A N 1
ATOM 578 C CA . CYS A 1 88 ? 0.469 34.870 12.138 1.00 12.66 88 CYS A CA 1
ATOM 579 C C . CYS A 1 88 ? 0.694 36.271 12.654 1.00 12.22 88 CYS A C 1
ATOM 580 O O . CYS A 1 88 ? 1.235 37.097 11.945 1.00 13.80 88 CYS A O 1
ATOM 583 N N . SER A 1 89 ? 0.302 36.492 13.906 1.00 11.94 89 SER A N 1
ATOM 584 C CA . SER A 1 89 ? 0.618 37.712 14.643 1.00 12.26 89 SER A CA 1
ATOM 585 C C . SER A 1 89 ? 1.922 37.476 15.385 1.00 11.92 89 SER A C 1
ATOM 586 O O . SER A 1 89 ? 2.121 36.443 16.022 1.00 12.90 89 SER A O 1
ATOM 589 N N . ILE A 1 90 ? 2.797 38.469 15.346 1.00 12.01 90 ILE A N 1
ATOM 590 C CA . ILE A 1 90 ? 4.091 38.410 16.071 1.00 12.79 90 ILE A CA 1
ATOM 591 C C . ILE A 1 90 ? 4.184 39.620 16.983 1.00 12.16 90 ILE A C 1
ATOM 592 O O . ILE A 1 90 ? 4.119 40.764 16.512 1.00 13.71 90 ILE A O 1
ATOM 597 N N . SER A 1 91 ? 4.349 39.365 18.278 1.00 11.52 91 SER A N 1
ATOM 598 C CA . SER A 1 91 ? 4.504 40.401 19.295 1.00 12.00 91 SER A CA 1
ATOM 599 C C . SER A 1 91 ? 5.825 40.279 19.960 1.00 12.42 91 SER A C 1
ATOM 600 O O . SER A 1 91 ? 6.154 39.268 20.511 1.00 12.93 91 SER A O 1
ATOM 603 N N . VAL A 1 92 ? 6.588 41.362 19.902 1.00 12.84 92 VAL A N 1
ATOM 604 C CA . VAL A 1 92 ? 7.910 41.443 20.519 1.00 13.44 92 VAL A CA 1
ATOM 605 C C . VAL A 1 92 ? 7.826 42.192 21.838 1.00 13.26 92 VAL A C 1
ATOM 606 O O . VAL A 1 92 ? 7.323 43.305 21.871 1.00 15.10 92 VAL A O 1
ATOM 610 N N . ASN A 1 93 ? 8.260 41.561 22.914 1.00 13.88 93 ASN A N 1
ATOM 611 C CA . ASN A 1 93 ? 8.271 42.176 24.246 1.00 14.34 93 ASN A CA 1
ATOM 612 C C . ASN A 1 93 ? 6.892 42.723 24.640 1.00 14.67 93 ASN A C 1
ATOM 613 O O . ASN A 1 93 ? 6.729 43.810 25.226 1.00 16.81 93 ASN A O 1
ATOM 618 N N . GLY A 1 94 ? 5.879 41.955 24.285 1.00 14.51 94 GLY A N 1
ATOM 619 C CA . GLY A 1 94 ? 4.504 42.323 24.579 1.00 14.90 94 GLY A CA 1
ATOM 620 C C . GLY A 1 94 ? 3.951 43.449 23.754 1.00 14.33 94 GLY A C 1
ATOM 621 O O . GLY A 1 94 ? 2.895 44.013 24.070 1.00 15.42 94 GLY A O 1
ATOM 622 N N . GLY A 1 95 ? 4.708 43.841 22.744 1.00 13.39 95 GLY A N 1
ATOM 623 C CA . GLY A 1 95 ? 4.374 44.944 21.874 1.00 13.50 95 GLY A CA 1
ATOM 624 C C . GLY A 1 95 ? 3.263 44.649 20.897 1.00 13.57 95 GLY A C 1
ATOM 625 O O . GLY A 1 95 ? 2.655 43.573 20.901 1.00 14.29 95 GLY A O 1
ATOM 626 N N . PRO A 1 96 ? 2.899 45.652 20.105 1.00 14.40 96 PRO A N 1
ATOM 627 C CA . PRO A 1 96 ? 1.790 45.514 19.192 1.00 14.91 96 PRO A CA 1
ATOM 628 C C . PRO A 1 96 ? 2.064 44.476 18.129 1.00 13.78 96 PRO A C 1
ATOM 629 O O . PRO A 1 96 ? 3.208 44.294 17.734 1.00 15.25 96 PRO A O 1
ATOM 633 N N . GLU A 1 97 ? 1.047 43.725 17.734 1.00 13.76 97 GLU A N 1
ATOM 634 C CA . GLU A 1 97 ? 1.273 42.643 16.730 1.00 15.59 97 GLU A CA 1
ATOM 635 C C . GLU A 1 97 ? 1.642 43.185 15.387 1.00 14.52 97 GLU A C 1
ATOM 636 O O . GLU A 1 97 ? 1.115 44.160 14.870 1.00 15.40 97 GLU A O 1
ATOM 642 N N . LYS A 1 98 ? 2.610 42.511 14.827 1.00 13.33 98 LYS A N 1
ATOM 643 C CA . LYS A 1 98 ? 2.947 42.641 13.430 1.00 16.02 98 LYS A CA 1
ATOM 644 C C . LYS A 1 98 ? 2.487 41.385 12.736 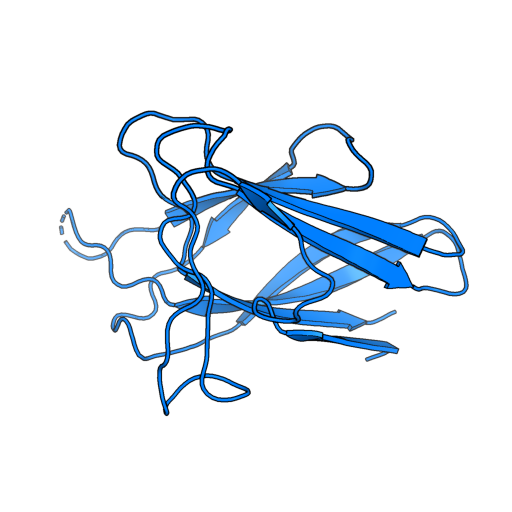1.00 14.55 98 LYS A C 1
ATOM 645 O O . LYS A 1 98 ? 2.930 40.290 13.058 1.00 14.94 98 LYS A O 1
ATOM 651 N N . GLY A 1 99 ? 1.583 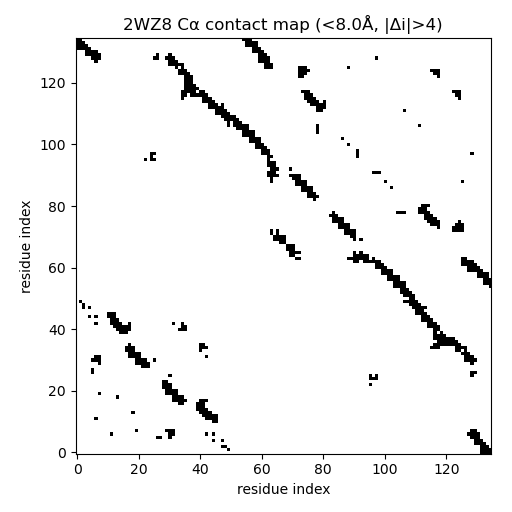41.544 11.803 1.00 15.33 99 GLY A N 1
ATOM 652 C CA . GLY A 1 99 ? 1.035 40.418 11.046 1.00 14.74 99 GLY A CA 1
ATOM 653 C C . GLY A 1 99 ? 1.974 40.005 9.932 1.00 15.40 99 GLY A C 1
ATOM 654 O O . GLY A 1 99 ? 2.597 40.833 9.267 1.00 18.12 99 GLY A O 1
ATOM 655 N N . HIS A 1 100 ? 2.046 38.698 9.698 1.00 13.72 100 HIS A N 1
ATOM 656 C CA . HIS A 1 100 ? 2.780 38.152 8.561 1.00 13.03 100 HIS A CA 1
ATOM 657 C C . HIS A 1 100 ? 2.011 37.025 7.904 1.00 12.70 100 HIS A C 1
ATOM 658 O O . HIS A 1 100 ? 1.493 36.140 8.583 1.00 12.96 100 HIS A O 1
ATOM 665 N N . TYR A 1 101 ? 1.950 37.066 6.581 1.00 13.03 101 TYR A N 1
ATOM 666 C CA . TYR A 1 101 ? 1.348 35.993 5.799 1.00 13.76 101 TYR A CA 1
ATOM 667 C C . TYR A 1 101 ? 2.437 35.076 5.309 1.00 13.31 101 TYR A C 1
ATOM 668 O O . TYR A 1 101 ? 3.347 35.481 4.589 1.00 14.53 101 TYR A O 1
ATOM 677 N N . PHE A 1 102 ? 2.360 33.850 5.794 1.00 12.05 102 PHE A N 1
ATOM 678 C CA . PHE A 1 102 ? 3.330 32.790 5.489 1.00 11.80 102 PHE A CA 1
ATOM 679 C C . PHE A 1 102 ? 2.863 31.955 4.315 1.00 12.30 102 PHE A C 1
ATOM 680 O O . PHE A 1 102 ? 1.739 31.415 4.307 1.00 12.31 102 PHE A O 1
ATOM 688 N N . PHE A 1 103 ? 3.748 31.846 3.329 1.00 11.06 103 PHE A N 1
ATOM 689 C CA . PHE A 1 103 ? 3.503 31.079 2.107 1.00 11.65 103 PHE A CA 1
ATOM 690 C C . PHE A 1 103 ? 3.299 29.588 2.401 1.00 11.69 103 PHE A C 1
ATOM 691 O O . PHE A 1 103 ? 3.496 29.080 3.499 1.00 11.55 103 PHE A O 1
ATOM 699 N N . ASN A 1 104 ? 2.812 28.901 1.388 1.00 12.64 104 ASN A N 1
ATOM 700 C CA . ASN A 1 104 ? 2.510 27.500 1.509 1.00 12.50 104 ASN A CA 1
ATOM 701 C C . ASN A 1 104 ? 3.737 26.658 1.144 1.00 12.62 104 ASN A C 1
ATOM 702 O O . ASN A 1 104 ? 4.336 26.815 0.072 1.00 14.23 104 ASN A O 1
ATOM 707 N N . THR A 1 105 ? 4.090 25.733 2.028 1.00 11.46 105 THR A N 1
ATOM 708 C CA . THR A 1 105 ? 5.198 24.802 1.804 1.00 11.63 105 THR A CA 1
ATOM 709 C C . THR A 1 105 ? 4.755 23.473 1.157 1.00 12.17 105 THR A C 1
ATOM 710 O O . THR A 1 105 ? 5.583 22.608 0.864 1.00 13.02 105 THR A O 1
ATOM 714 N N . ARG A 1 106 ? 3.445 23.326 1.016 1.00 12.34 106 ARG A N 1
ATOM 715 C CA . ARG A 1 106 ? 2.786 22.217 0.282 1.00 13.71 106 ARG A CA 1
ATOM 716 C C . ARG A 1 106 ? 2.867 20.826 0.936 1.00 12.97 106 ARG A C 1
ATOM 717 O O . ARG A 1 106 ? 2.337 19.844 0.421 1.00 15.34 106 ARG A O 1
ATOM 725 N N . GLY A 1 107 ? 3.487 20.778 2.085 1.00 12.80 107 GLY A N 1
ATOM 726 C CA . GLY A 1 107 ? 3.583 19.606 2.914 1.00 13.35 107 GLY A CA 1
ATOM 727 C C . GLY A 1 107 ? 3.817 19.931 4.348 1.00 13.03 107 GLY A C 1
ATOM 728 O O . GLY A 1 107 ? 4.609 20.809 4.664 1.00 14.01 107 GLY A O 1
ATOM 729 N N . TRP A 1 108 ? 3.175 19.193 5.234 1.00 13.25 108 TRP A N 1
ATOM 730 C CA . TRP A 1 108 ? 3.339 19.456 6.681 1.00 13.96 108 TRP A CA 1
ATOM 731 C C . TRP A 1 108 ? 4.700 19.062 7.226 1.00 13.54 108 TRP A C 1
ATOM 732 O O . TRP A 1 108 ? 5.086 19.505 8.309 1.00 15.23 108 TRP A O 1
ATOM 743 N N . ASN A 1 109 ? 5.446 18.286 6.445 1.00 13.73 109 ASN A N 1
ATOM 744 C CA A ASN A 1 109 ? 6.807 17.914 6.791 0.50 13.87 109 ASN A CA 1
ATOM 745 C CA B ASN A 1 109 ? 6.814 17.925 6.804 0.50 13.83 109 ASN A CA 1
ATOM 746 C C . ASN A 1 109 ? 7.846 18.614 5.916 1.00 13.61 109 ASN A C 1
ATOM 747 O O . ASN A 1 109 ? 8.996 18.245 5.889 1.00 14.58 109 ASN A O 1
ATOM 756 N N . THR A 1 110 ? 7.413 19.649 5.228 1.00 12.51 110 THR A N 1
ATOM 757 C CA . THR A 1 110 ? 8.288 20.428 4.348 1.00 12.43 110 THR A CA 1
ATOM 758 C C . THR A 1 110 ? 8.444 21.808 4.979 1.00 11.36 110 THR A C 1
ATOM 759 O O . THR A 1 110 ? 7.486 22.609 5.039 1.00 11.88 110 THR A O 1
ATOM 763 N N . TYR A 1 111 ? 9.661 22.054 5.438 1.00 10.84 111 TYR A N 1
ATOM 764 C CA . TYR A 1 111 ? 10.014 23.251 6.198 1.00 9.88 111 TYR A CA 1
ATOM 765 C C . TYR A 1 111 ? 10.843 24.209 5.358 1.00 9.77 111 TYR A C 1
ATOM 766 O O . TYR A 1 111 ? 11.851 23.819 4.777 1.00 11.78 111 TYR A O 1
ATOM 775 N N . ARG A 1 112 ? 10.335 25.423 5.249 1.00 9.81 112 ARG A N 1
ATOM 776 C CA A ARG A 1 112 ? 11.015 26.488 4.513 0.50 9.98 112 ARG A CA 1
ATOM 777 C CA B ARG A 1 112 ? 10.993 26.487 4.510 0.50 10.17 112 ARG A CA 1
ATOM 778 C C . ARG A 1 112 ? 11.186 27.681 5.437 1.00 9.88 112 ARG A C 1
ATOM 779 O O . ARG A 1 112 ? 10.782 27.648 6.602 1.00 10.43 112 ARG A O 1
ATOM 794 N N . THR A 1 113 ? 11.815 28.731 4.928 1.00 10.56 113 THR A N 1
ATOM 795 C CA . THR A 1 113 ? 12.081 29.936 5.745 1.00 11.50 113 THR A CA 1
ATOM 796 C C . THR A 1 113 ? 11.508 31.190 5.112 1.00 10.72 113 THR A C 1
ATOM 797 O O . THR A 1 113 ? 11.365 31.341 3.881 1.00 11.08 113 THR A O 1
ATOM 801 N N . ASP A 1 114 ? 11.215 32.125 5.997 1.00 11.26 114 ASP A N 1
ATOM 802 C CA . ASP A 1 114 ? 10.886 33.513 5.610 1.00 12.10 114 ASP A CA 1
ATOM 803 C C . ASP A 1 114 ? 11.416 34.450 6.674 1.00 12.14 114 ASP A C 1
ATOM 804 O O . ASP A 1 114 ? 11.693 34.042 7.796 1.00 13.04 114 ASP A O 1
ATOM 809 N N . ILE A 1 115 ? 11.616 35.690 6.273 1.00 14.16 115 ILE A N 1
ATOM 810 C CA . ILE A 1 115 ? 12.250 36.695 7.128 1.00 15.33 115 ILE A CA 1
ATOM 811 C C . ILE A 1 115 ? 11.264 37.761 7.523 1.00 15.33 115 ILE A C 1
ATOM 812 O O . ILE A 1 115 ? 10.487 38.292 6.713 1.00 17.11 115 ILE A O 1
ATOM 817 N N . ILE A 1 116 ? 11.343 38.084 8.794 1.00 14.69 116 ILE A N 1
ATOM 818 C CA . ILE A 1 116 ? 10.537 39.128 9.409 1.00 15.60 116 ILE A CA 1
ATOM 819 C C . ILE A 1 116 ? 11.449 40.036 10.221 1.00 15.29 116 ILE A C 1
ATOM 820 O O . ILE A 1 116 ? 12.196 39.571 11.058 1.00 15.22 116 ILE A O 1
ATOM 825 N N . ASP A 1 117 ? 11.357 41.333 9.989 1.00 16.49 117 ASP A N 1
ATOM 826 C CA . ASP A 1 117 ? 12.179 42.269 10.749 1.00 16.50 117 ASP A CA 1
ATOM 827 C C . ASP A 1 117 ? 11.539 42.500 12.118 1.00 16.35 117 ASP A C 1
ATOM 828 O O . ASP A 1 117 ? 10.324 42.639 12.250 1.00 17.37 117 ASP A O 1
ATOM 833 N N . VAL A 1 118 ? 12.381 42.522 13.145 1.00 14.56 118 VAL A N 1
ATOM 834 C CA . VAL A 1 118 ? 11.943 42.747 14.510 1.00 15.17 118 VAL A CA 1
ATOM 835 C C . VAL A 1 118 ? 12.864 43.752 15.205 1.00 14.68 118 VAL A C 1
ATOM 836 O O . VAL A 1 118 ? 14.071 43.703 15.034 1.00 15.85 118 VAL A O 1
ATOM 840 N N . TYR A 1 119 ? 12.269 44.626 16.014 1.00 14.57 119 TYR A N 1
ATOM 841 C CA . TYR A 1 119 ? 13.033 45.552 16.845 1.00 14.84 119 TYR A CA 1
ATOM 842 C C . TYR A 1 119 ? 13.201 44.949 18.232 1.00 14.48 119 TYR A C 1
ATOM 843 O O . TYR A 1 119 ? 12.218 44.641 18.926 1.00 15.74 119 TYR A O 1
ATOM 852 N N . LEU A 1 120 ? 14.474 44.767 18.607 1.00 13.90 120 LEU A N 1
ATOM 853 C CA . LEU A 1 120 ? 14.845 44.174 19.872 1.00 13.70 120 LEU A CA 1
ATOM 854 C C . LEU A 1 120 ? 15.622 45.135 20.739 1.00 14.29 120 LEU A C 1
ATOM 855 O O . LEU A 1 120 ? 16.338 46.001 20.258 1.00 15.37 120 LEU A O 1
ATOM 860 N N . ASN A 1 121 ? 15.446 44.962 22.037 1.00 14.62 121 ASN A N 1
ATOM 861 C CA . ASN A 1 121 ? 16.251 45.669 23.053 1.00 15.35 121 ASN A CA 1
ATOM 862 C C . ASN A 1 121 ? 17.562 44.924 23.326 1.00 14.66 121 ASN A C 1
ATOM 863 O O . ASN A 1 121 ? 17.639 43.718 23.135 1.00 14.35 121 ASN A O 1
ATOM 868 N N . ALA A 1 122 ? 18.591 45.631 23.792 1.00 15.13 122 ALA A N 1
ATOM 869 C CA . ALA A 1 122 ? 19.758 44.940 24.334 1.00 15.68 122 ALA A CA 1
ATOM 870 C C . ALA A 1 122 ? 19.321 44.039 25.487 1.00 15.57 122 ALA A C 1
ATOM 871 O O . ALA A 1 122 ? 18.527 44.449 26.326 1.00 18.59 122 ALA A O 1
ATOM 873 N N . GLY A 1 123 ? 19.875 42.831 25.533 1.00 15.98 123 GLY A N 1
ATOM 874 C CA . GLY A 1 123 ? 19.533 41.851 26.550 1.00 15.81 123 GLY A CA 1
ATOM 875 C C . GLY A 1 123 ? 18.498 40.862 26.052 1.00 14.54 123 GLY A C 1
ATOM 876 O O . GLY A 1 123 ? 18.416 40.534 24.854 1.00 14.04 123 GLY A O 1
ATOM 877 N N . ASN A 1 124 ? 17.750 40.336 27.013 1.00 15.49 124 ASN A N 1
ATOM 878 C CA . ASN A 1 124 ? 16.735 39.311 26.730 1.00 14.79 124 ASN A CA 1
ATOM 879 C C . ASN A 1 124 ? 15.455 39.937 26.220 1.00 15.28 124 ASN A C 1
ATOM 880 O O . ASN A 1 124 ? 14.991 40.964 26.702 1.00 17.87 124 ASN A O 1
ATOM 885 N N . ASN A 1 125 ? 14.867 39.273 25.246 1.00 14.03 125 ASN A N 1
ATOM 886 C CA . ASN A 1 125 ? 13.602 39.688 24.628 1.00 13.56 125 ASN A CA 1
ATOM 887 C C . ASN A 1 125 ? 12.642 38.507 24.546 1.00 13.10 125 ASN A C 1
ATOM 888 O O . ASN A 1 125 ? 13.072 37.353 24.515 1.00 12.72 125 ASN A O 1
ATOM 893 N N . THR A 1 126 ? 11.358 38.814 24.449 1.00 11.88 126 THR A N 1
ATOM 894 C CA . THR A 1 126 ? 10.350 37.776 24.151 1.00 12.96 126 THR A CA 1
ATOM 895 C C . THR A 1 126 ? 9.809 38.004 22.760 1.00 12.43 126 THR A C 1
ATOM 896 O O . THR A 1 126 ? 9.668 39.133 22.276 1.00 13.19 126 THR A O 1
ATOM 900 N N . ILE A 1 127 ? 9.477 36.895 22.110 1.00 11.49 127 ILE A N 1
ATOM 901 C CA . ILE A 1 127 ? 8.794 36.931 20.830 1.00 11.45 127 ILE A CA 1
ATOM 902 C C . ILE A 1 127 ? 7.663 35.915 20.835 1.00 10.51 127 ILE A C 1
ATOM 903 O O . ILE A 1 127 ? 7.916 34.737 20.975 1.00 12.55 127 ILE A O 1
ATOM 908 N N . ARG A 1 128 ? 6.433 36.402 20.717 1.00 10.09 128 ARG A N 1
ATOM 909 C CA . ARG A 1 128 ? 5.210 35.555 20.721 1.00 9.48 128 ARG A CA 1
ATOM 910 C C . ARG A 1 128 ? 4.570 35.504 19.366 1.00 10.63 128 ARG A C 1
ATOM 911 O O . ARG A 1 128 ? 4.335 36.511 18.705 1.00 12.26 128 ARG A O 1
ATOM 919 N N . PHE A 1 129 ? 4.205 34.283 19.010 1.00 10.85 129 PHE A N 1
ATOM 920 C CA . PHE A 1 129 ? 3.511 33.917 17.784 1.00 10.57 129 PHE A CA 1
ATOM 921 C C . PHE A 1 129 ? 2.116 33.424 18.188 1.00 10.10 129 PHE A C 1
ATOM 922 O O . PHE A 1 129 ? 1.946 32.572 19.067 1.00 10.39 129 PHE A O 1
ATOM 930 N N . TYR A 1 130 ? 1.108 34.022 17.572 1.00 10.07 130 TYR A N 1
ATOM 931 C CA . TYR A 1 130 ? -0.279 33.618 17.823 1.00 11.74 130 TYR A CA 1
ATOM 932 C C . TYR A 1 130 ? -1.193 33.983 16.674 1.00 11.76 130 TYR A C 1
ATOM 933 O O . TYR A 1 130 ? -0.817 34.747 15.796 1.00 12.54 130 TYR A O 1
ATOM 942 N N . ASN A 1 131 ? -2.395 33.436 16.681 1.00 12.55 131 ASN A N 1
ATOM 943 C CA . ASN A 1 131 ? -3.428 33.906 15.773 1.00 13.39 131 ASN A CA 1
ATOM 944 C C . ASN A 1 131 ? -4.740 33.886 16.535 1.00 13.43 131 ASN A C 1
ATOM 945 O O . ASN A 1 131 ? -5.197 32.832 16.961 1.00 13.69 131 ASN A O 1
ATOM 950 N N . GLY A 1 132 ? -5.296 35.075 16.753 1.00 14.75 132 GLY A N 1
ATOM 951 C CA . GLY A 1 132 ? -6.485 35.260 17.579 1.00 15.74 132 GLY A CA 1
ATOM 952 C C . GLY A 1 132 ? -7.806 35.009 16.933 1.00 17.28 132 GLY A C 1
ATOM 953 O O . GLY A 1 132 ? -8.852 35.026 17.608 1.00 20.11 132 GLY A O 1
ATOM 954 N 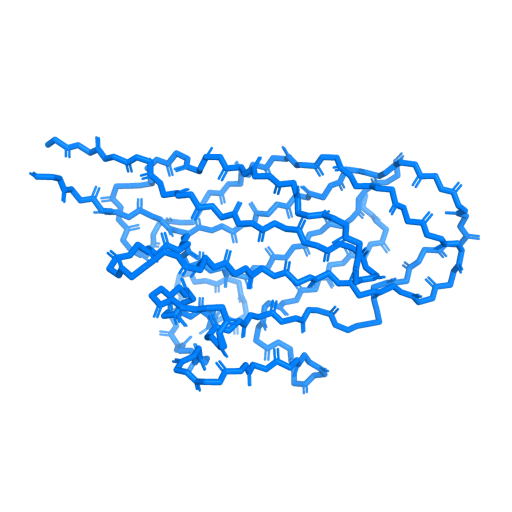N . THR A 1 133 ? -7.799 34.765 15.637 1.00 18.29 133 THR A N 1
ATOM 955 C CA . THR A 1 133 ? -9.027 34.576 14.875 1.00 20.41 133 THR A CA 1
ATOM 956 C C . THR A 1 133 ? -9.519 33.136 14.994 1.00 21.12 133 THR A C 1
ATOM 957 O O . THR A 1 133 ? -8.805 32.169 14.731 1.00 21.00 133 THR A O 1
ATOM 961 N N . SER A 1 134 ? -10.764 32.987 15.437 1.00 23.56 134 SER A N 1
ATOM 962 C CA . SER A 1 134 ? -11.345 31.636 15.555 1.00 24.84 134 SER A CA 1
ATOM 963 C C . SER A 1 134 ? -11.248 30.916 14.209 1.00 24.64 134 SER A C 1
ATOM 964 O O . SER A 1 134 ? -11.585 31.468 13.159 1.00 26.44 134 SER A O 1
ATOM 967 N N . GLY A 1 135 ? -10.740 29.696 14.258 1.00 24.38 135 GLY A N 1
ATOM 968 C CA . GLY A 1 135 ? -10.615 28.842 13.060 1.00 23.88 135 GLY A CA 1
ATOM 969 C C . GLY A 1 135 ? -9.416 29.126 12.156 1.00 22.98 135 GLY A C 1
ATOM 970 O O . GLY A 1 135 ? -9.241 28.486 11.122 1.00 24.64 135 GLY A O 1
ATOM 971 N N . SER A 1 136 ? -8.615 30.107 12.556 1.00 20.81 136 SER A N 1
ATOM 972 C CA A SER A 1 136 ? -7.435 30.557 11.793 0.50 19.56 136 SER A CA 1
ATOM 973 C CA B SER A 1 136 ? -7.432 30.517 11.775 0.50 19.90 136 SER A CA 1
ATOM 974 C C . SER A 1 136 ? -6.163 30.179 12.530 1.00 17.72 136 SER A C 1
ATOM 975 O O . SER A 1 136 ? -6.015 30.456 13.725 1.00 17.47 136 SER A O 1
ATOM 980 N N . TYR A 1 137 ? -5.239 29.552 11.808 1.00 16.47 137 TYR A N 1
ATOM 981 C CA . TYR A 1 137 ? -3.995 29.059 12.408 1.00 13.90 137 TYR A CA 1
ATOM 982 C C . TYR A 1 137 ? -2.763 29.678 11.777 1.00 13.73 137 TYR A C 1
ATOM 983 O O . TYR A 1 137 ? -2.695 29.932 10.559 1.00 14.01 137 TYR A O 1
ATOM 992 N N . ALA A 1 138 ? -1.783 29.901 12.634 1.00 13.09 138 ALA A N 1
ATOM 993 C CA . ALA A 1 138 ? -0.403 30.172 12.199 1.00 11.98 138 ALA A CA 1
ATOM 994 C C . ALA A 1 138 ? 0.224 28.935 11.562 1.00 11.20 138 ALA A C 1
ATOM 995 O O . ALA A 1 138 ? -0.247 27.831 11.772 1.00 11.59 138 ALA A O 1
ATOM 997 N N . PRO A 1 139 ? 1.271 29.119 10.763 1.00 11.35 139 PRO A N 1
ATOM 998 C CA . PRO A 1 139 ? 2.019 27.934 10.364 1.00 10.41 139 PRO A CA 1
ATOM 999 C C . PRO A 1 139 ? 2.570 27.206 11.591 1.00 10.80 139 PRO A C 1
ATOM 1000 O O . PRO A 1 139 ? 2.709 27.783 12.682 1.00 11.49 139 PRO A O 1
ATOM 1004 N N . ASN A 1 140 ? 2.933 25.951 11.362 1.00 10.03 140 ASN A N 1
ATOM 1005 C CA . ASN A 1 140 ? 3.730 25.200 12.347 1.00 9.75 140 ASN A CA 1
ATOM 1006 C C . ASN A 1 140 ? 5.145 25.794 12.356 1.00 9.50 140 ASN A C 1
ATOM 1007 O O . ASN A 1 140 ? 5.726 26.034 11.304 1.00 10.74 140 ASN A O 1
ATOM 1012 N N . ILE A 1 141 ? 5.684 26.031 13.540 1.00 9.21 141 ILE A N 1
ATOM 1013 C CA . ILE A 1 141 ? 6.983 26.687 13.692 1.00 9.18 141 ILE A CA 1
ATOM 1014 C C . ILE A 1 141 ? 8.016 25.684 14.161 1.00 8.32 141 ILE A C 1
ATOM 1015 O O . ILE A 1 141 ? 7.823 24.995 15.157 1.00 9.57 141 ILE A O 1
ATOM 1020 N N . ASP A 1 142 ? 9.094 25.583 13.390 1.00 9.20 142 ASP A N 1
ATOM 1021 C CA . ASP A 1 142 ? 10.211 24.661 13.679 1.00 8.93 142 ASP A CA 1
ATOM 1022 C C . ASP A 1 142 ? 11.274 25.297 14.595 1.00 8.89 142 ASP A C 1
ATOM 1023 O O . ASP A 1 142 ? 11.691 24.748 15.631 1.00 10.08 142 ASP A O 1
ATOM 1028 N N . LYS A 1 143 ? 11.728 26.458 14.169 1.00 8.97 143 LYS A N 1
ATOM 1029 C CA . LYS A 1 143 ? 12.769 27.237 14.853 1.00 9.46 143 LYS A CA 1
ATOM 1030 C C . LYS A 1 143 ? 12.789 28.652 14.286 1.00 10.20 143 LYS A C 1
ATOM 1031 O O . LYS A 1 143 ? 12.183 28.927 13.266 1.00 9.77 143 LYS A O 1
ATOM 1037 N N . ILE A 1 144 ? 13.491 29.526 14.990 1.00 9.83 144 ILE A N 1
ATOM 1038 C CA . ILE A 1 144 ? 13.847 30.859 14.510 1.00 10.00 144 ILE A CA 1
ATOM 1039 C C . ILE A 1 144 ? 15.342 31.095 14.659 1.00 10.40 144 ILE A C 1
ATOM 1040 O O . ILE A 1 144 ? 16.021 30.449 15.457 1.00 12.09 144 ILE A O 1
ATOM 1045 N N . ALA A 1 145 ? 15.845 32.011 13.845 1.00 10.60 145 ALA A N 1
ATOM 1046 C CA . ALA A 1 145 ? 17.199 32.496 13.956 1.00 12.30 145 ALA A CA 1
ATOM 1047 C C . ALA A 1 145 ? 17.215 33.990 13.903 1.00 12.67 145 ALA A C 1
ATOM 1048 O O . ALA A 1 145 ? 16.422 34.585 13.179 1.00 14.09 145 ALA A O 1
ATOM 1050 N N . ILE A 1 146 ? 18.100 34.587 14.676 1.00 13.18 146 ILE A N 1
ATOM 1051 C CA . ILE A 1 146 ? 18.217 36.040 14.705 1.00 14.86 146 ILE A CA 1
ATOM 1052 C C . ILE A 1 146 ? 19.545 36.418 14.095 1.00 15.68 146 ILE A C 1
ATOM 1053 O O . ILE A 1 146 ? 20.596 35.929 14.521 1.00 17.33 146 ILE A O 1
ATOM 1058 N N . ALA A 1 147 ? 19.486 37.267 13.084 1.00 17.51 147 ALA A N 1
ATOM 1059 C CA . ALA A 1 147 ? 20.677 37.780 12.401 1.00 20.05 147 ALA A CA 1
ATOM 1060 C C . ALA A 1 147 ? 20.732 39.313 12.464 1.00 21.25 147 ALA A C 1
ATOM 1061 O O . ALA A 1 147 ? 19.716 39.998 12.270 1.00 20.60 147 ALA A O 1
ATOM 1063 N N . ALA A 1 148 ? 21.920 39.835 12.795 1.00 24.82 148 ALA A N 1
ATOM 1064 C CA . ALA A 1 148 ? 22.158 41.301 12.914 1.00 26.50 148 ALA A CA 1
ATOM 1065 C C . ALA A 1 148 ? 22.150 41.999 11.578 1.00 28.41 148 ALA A C 1
ATOM 1066 O O . ALA A 1 148 ? 21.924 43.219 11.552 1.00 29.94 148 ALA A O 1
#

B-factor: mean 17.73, std 7.99, range [7.11, 53.36]

Sequence (135 aa):
TINVYEAEDPANTLGGAAVVRQQRDNAASGGQYVGWIGNGSSNNNYLQFNNVYVPQAGTYRMVVQFANAEVFNVVDRYCSISVNGGPEKGHYFFNTRGWNNTYRRTDIIDVYLNAGNNTIRFYNGTSGSSYAPNIDKIAIAA